Protein AF-A0A949AJS8-F1 (afdb_monomer)

Solvent-accessible surface area (backbone atoms only — not comparable to full-atom values): 7041 Å² total; per-residue (Å²): 139,81,85,88,84,79,81,84,76,86,87,81,85,80,86,74,75,94,64,98,62,95,68,59,67,44,90,44,94,48,43,69,54,39,52,57,56,27,68,73,44,93,43,67,69,58,23,48,53,50,43,53,51,39,24,53,12,21,42,76,66,73,37,32,69,41,16,36,52,3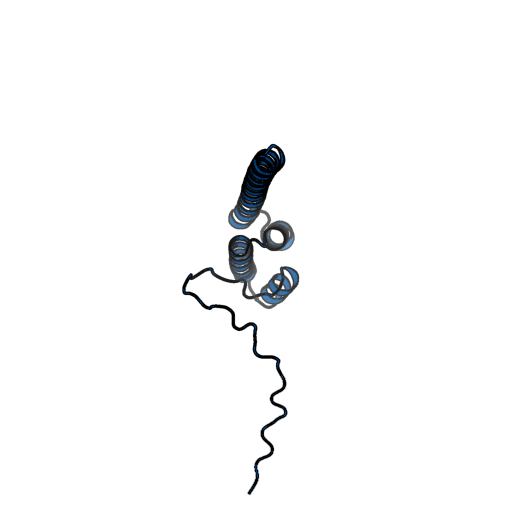6,23,50,45,34,39,72,74,73,37,72,78,44,64,66,37,53,49,46,39,55,49,33,53,50,51,53,50,54,51,51,52,51,50,52,52,52,50,51,53,52,49,52,55,50,51,63,64,69,78,110

pLDDT: mean 85.34, std 19.39, range [40.12, 98.44]

Nearest PDB structures (foldseek):
  8xwx-assembly1_B  TM=7.069E-01  e=2.242E-01  Homo sapiens
  7ya9-assembly1_A-2  TM=7.411E-01  e=4.254E-01  Homo sapiens
  4d0p-assembly1_A  TM=6.695E-01  e=4.695E+00  Homo sapiens

Foldseek 3Di:
DDDPPPPPPDDPPPPPDPDDDPLPAQPDPALVRLQVVLVVDPDLVSSLVSLLSNLSSCVSVLVLVRSLSSLVCCCPPRNVPPPSSVVSNVSSVVVVVVVVVVVVVVVVVVVVVVVVVVVD

Mean predicted aligned error: 10.52 Å

Radius of gyration: 21.75 Å; Cα contacts (8 Å, |Δi|>4): 96; chains: 1; bounding box: 48×52×60 Å

Secondary structure (DSSP, 8-state):
---------S---------S------SSSSHHHHHHHHHTSS-HHHHHHHHHHHHHHHHHTT-HHHHHHHHHHIIIII-TT-HHHHHHHHHHHHHHHHHHHHHHHHHHHHHHHHHHHH--

Structure (mmCIF, N/CA/C/O backbone):
data_AF-A0A949AJS8-F1
#
_entry.id   AF-A0A949AJS8-F1
#
loop_
_atom_site.group_PDB
_atom_site.id
_atom_site.type_symbol
_atom_site.label_atom_id
_atom_site.label_alt_id
_atom_site.label_comp_id
_atom_site.label_asym_id
_atom_site.label_entity_id
_atom_site.label_seq_id
_atom_site.pdbx_PDB_ins_code
_atom_site.Cartn_x
_atom_site.Cartn_y
_atom_site.Cartn_z
_atom_site.occupancy
_atom_site.B_iso_or_equiv
_atom_site.auth_seq_id
_atom_site.auth_comp_id
_atom_site.auth_asym_id
_atom_site.auth_atom_id
_atom_site.pdbx_PDB_model_num
ATOM 1 N N . MET A 1 1 ? 31.095 -39.089 28.446 1.00 40.22 1 MET A N 1
ATOM 2 C CA . MET A 1 1 ? 31.132 -39.475 27.012 1.00 40.22 1 MET A CA 1
ATOM 3 C C . MET A 1 1 ? 29.728 -39.946 26.649 1.00 40.22 1 MET A C 1
ATOM 5 O O . MET A 1 1 ? 29.200 -40.722 27.419 1.00 40.22 1 MET A O 1
ATOM 9 N N . LYS A 1 2 ? 29.026 -39.527 25.599 1.00 44.03 2 LYS A N 1
ATOM 10 C CA . LYS A 1 2 ? 29.341 -38.685 24.444 1.00 44.03 2 LYS A CA 1
ATOM 11 C C . LYS A 1 2 ? 27.995 -38.099 23.983 1.00 44.03 2 LYS A C 1
ATOM 13 O O . LYS A 1 2 ? 27.022 -38.819 23.808 1.00 44.03 2 LYS A O 1
ATOM 18 N N . SER A 1 3 ? 27.949 -36.784 23.873 1.00 45.34 3 SER A N 1
ATOM 19 C CA . SER A 1 3 ? 26.854 -35.987 23.331 1.00 45.34 3 SER A CA 1
ATOM 20 C C . SER A 1 3 ? 26.615 -36.286 21.846 1.00 45.34 3 SER A C 1
ATOM 22 O O . SER A 1 3 ? 27.521 -36.058 21.046 1.00 45.34 3 SER A O 1
ATOM 24 N N . ASN A 1 4 ? 25.396 -36.682 21.467 1.00 40.12 4 ASN A N 1
ATOM 25 C CA . ASN A 1 4 ? 24.952 -36.721 20.068 1.00 40.12 4 ASN A CA 1
ATOM 26 C C . ASN A 1 4 ? 24.310 -35.383 19.679 1.00 40.12 4 ASN A C 1
ATOM 28 O O . ASN A 1 4 ? 23.097 -35.233 19.575 1.00 40.12 4 ASN A O 1
ATOM 32 N N . LYS A 1 5 ? 25.182 -34.392 19.486 1.00 49.16 5 LYS A N 1
ATOM 33 C CA . LYS A 1 5 ? 24.897 -33.106 18.847 1.00 49.16 5 LYS A CA 1
ATOM 34 C C . LYS A 1 5 ? 25.108 -33.246 17.338 1.00 49.16 5 LYS A C 1
ATOM 36 O O . LYS A 1 5 ? 26.178 -32.870 16.904 1.00 49.16 5 LYS A O 1
ATOM 41 N N . PHE A 1 6 ? 24.198 -33.809 16.537 1.00 46.12 6 PHE A N 1
ATOM 42 C CA . PHE A 1 6 ? 24.384 -33.772 15.065 1.00 46.12 6 PHE A CA 1
ATOM 43 C C . PHE A 1 6 ? 23.115 -33.989 14.226 1.00 46.12 6 PHE A C 1
ATOM 45 O O . PHE A 1 6 ? 23.178 -34.488 13.110 1.00 46.12 6 PHE A O 1
ATOM 52 N N . VAL A 1 7 ? 21.957 -33.546 14.719 1.00 44.09 7 VAL A N 1
ATOM 53 C CA . VAL A 1 7 ? 20.790 -33.289 13.850 1.00 44.09 7 VAL A CA 1
ATOM 54 C C . VAL A 1 7 ? 20.312 -31.851 14.073 1.00 44.09 7 VAL A C 1
ATOM 56 O O . VAL A 1 7 ? 19.138 -31.554 14.238 1.00 44.09 7 VAL A O 1
ATOM 59 N N . ALA A 1 8 ? 21.282 -30.933 14.103 1.00 46.41 8 ALA A N 1
ATOM 60 C CA . ALA A 1 8 ? 21.078 -29.524 13.791 1.00 46.41 8 ALA A CA 1
ATOM 61 C C . ALA A 1 8 ? 21.081 -29.406 12.258 1.00 46.41 8 ALA A C 1
ATOM 63 O O . ALA A 1 8 ? 22.040 -28.942 11.645 1.00 46.41 8 ALA A O 1
ATOM 64 N N . LEU A 1 9 ? 20.046 -29.964 11.631 1.00 43.47 9 LEU A N 1
ATOM 65 C CA . LEU A 1 9 ? 19.902 -30.009 10.183 1.00 43.47 9 LEU A CA 1
ATOM 66 C C . LEU A 1 9 ? 19.167 -28.736 9.721 1.00 43.47 9 LEU A C 1
ATOM 68 O O . LEU A 1 9 ? 17.947 -28.688 9.651 1.00 43.47 9 LEU A O 1
ATOM 72 N N . PHE A 1 10 ? 19.951 -27.694 9.438 1.00 46.88 10 PHE A N 1
ATOM 73 C CA . PHE A 1 10 ? 19.788 -26.877 8.227 1.00 46.88 10 PHE A CA 1
ATOM 74 C C . PHE A 1 10 ? 18.440 -26.156 7.959 1.00 46.88 10 PHE A C 1
ATOM 76 O O . PHE A 1 10 ? 17.949 -26.172 6.837 1.00 46.88 10 PHE A O 1
ATOM 83 N N . ILE A 1 11 ? 17.880 -25.412 8.924 1.00 48.19 11 ILE A N 1
ATOM 84 C CA . ILE A 1 11 ? 16.854 -24.367 8.650 1.00 48.19 11 ILE A CA 1
ATOM 85 C C . ILE A 1 11 ? 17.228 -23.059 9.369 1.00 48.19 11 ILE A C 1
ATOM 87 O O . ILE A 1 11 ? 16.480 -22.514 10.169 1.00 48.19 11 ILE A O 1
ATOM 91 N N . CYS A 1 12 ? 18.448 -22.562 9.144 1.00 40.78 12 CYS A N 1
ATOM 92 C CA . CYS A 1 12 ? 18.900 -21.295 9.740 1.00 40.78 12 CYS A CA 1
ATOM 93 C C . CYS A 1 12 ? 19.815 -20.485 8.804 1.00 40.78 12 CYS A C 1
ATOM 95 O O . CYS A 1 12 ? 20.792 -19.885 9.238 1.00 40.78 12 CYS A O 1
ATOM 97 N N . LEU A 1 13 ? 19.521 -20.484 7.499 1.00 44.34 13 LEU A N 1
ATOM 98 C CA . LEU A 1 13 ? 20.278 -19.721 6.498 1.00 44.34 13 LEU A CA 1
ATOM 99 C C . LEU A 1 13 ? 19.369 -18.924 5.554 1.00 44.34 13 LEU A C 1
ATOM 101 O O . LEU A 1 13 ? 19.479 -19.027 4.341 1.00 44.34 13 LEU A O 1
ATOM 105 N N . VAL A 1 14 ? 18.499 -18.084 6.123 1.00 52.47 14 VAL A N 1
ATOM 106 C CA . VAL A 1 14 ? 18.107 -16.810 5.487 1.00 52.47 14 VAL A CA 1
ATOM 107 C C . VAL A 1 14 ? 17.909 -15.734 6.565 1.00 52.47 14 VAL A C 1
ATOM 109 O O . VAL A 1 14 ? 16.914 -15.022 6.600 1.00 52.47 14 VAL A O 1
ATOM 112 N N . PHE A 1 15 ? 18.867 -15.610 7.487 1.00 45.06 15 PHE A N 1
ATOM 113 C CA . PHE A 1 15 ? 19.008 -14.405 8.311 1.00 45.06 15 PHE A CA 1
ATOM 114 C C . PHE A 1 15 ? 19.802 -13.381 7.486 1.00 45.06 15 PHE A C 1
ATOM 116 O O . PHE A 1 15 ? 20.970 -13.10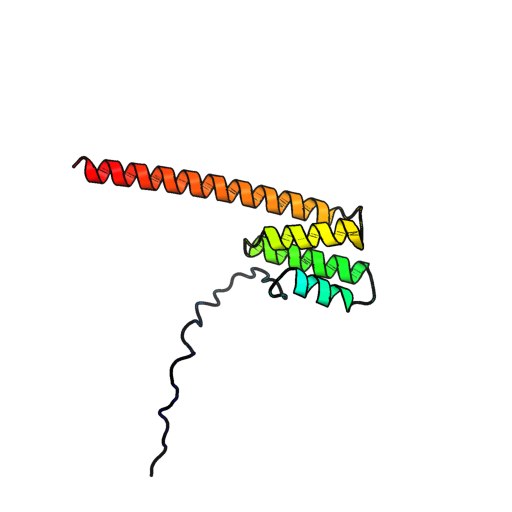2 7.744 1.00 45.06 15 PHE A O 1
ATOM 123 N N . VAL A 1 16 ? 19.204 -12.908 6.388 1.00 54.16 16 VAL A N 1
ATOM 124 C CA . VAL A 1 16 ? 19.816 -11.882 5.541 1.00 54.16 16 VAL A CA 1
ATOM 125 C C . VAL A 1 16 ? 19.469 -10.520 6.130 1.00 54.16 16 VAL A C 1
ATOM 127 O O . VAL A 1 16 ? 18.346 -10.047 6.022 1.00 54.16 16 VAL A O 1
ATOM 130 N N . ALA A 1 17 ? 20.483 -9.926 6.757 1.00 50.34 17 ALA A N 1
ATOM 131 C CA . ALA A 1 17 ? 20.720 -8.490 6.830 1.00 50.34 17 ALA A CA 1
ATOM 132 C C . ALA A 1 17 ? 19.567 -7.614 7.357 1.00 50.34 17 ALA A C 1
ATOM 134 O O . ALA A 1 17 ? 18.936 -6.861 6.620 1.00 50.34 17 ALA A O 1
ATOM 135 N N . GLY A 1 18 ? 19.414 -7.593 8.683 1.00 45.12 18 GLY A N 1
ATOM 136 C CA . GLY A 1 18 ? 18.951 -6.395 9.382 1.00 45.12 18 GLY A CA 1
ATOM 137 C C . GLY A 1 18 ? 20.029 -5.312 9.298 1.00 45.12 18 GLY A C 1
ATOM 138 O O . GLY A 1 18 ? 20.864 -5.193 10.191 1.00 45.12 18 GLY A O 1
ATOM 139 N N . TRP A 1 19 ? 20.053 -4.561 8.198 1.00 55.34 19 TRP A N 1
ATOM 140 C CA . TRP A 1 19 ? 20.734 -3.271 8.136 1.00 55.34 19 TRP A CA 1
ATOM 141 C C . TRP A 1 19 ? 19.727 -2.174 8.454 1.00 55.34 19 TRP A C 1
ATOM 143 O O . TRP A 1 19 ? 18.609 -2.167 7.945 1.00 55.34 19 TRP A O 1
ATOM 153 N N . ALA A 1 20 ? 20.142 -1.285 9.350 1.00 53.94 20 ALA A N 1
ATOM 154 C CA . ALA A 1 20 ? 19.388 -0.165 9.875 1.00 53.94 20 ALA A CA 1
ATOM 155 C C . ALA A 1 20 ? 18.919 0.784 8.759 1.00 53.94 20 ALA A C 1
ATOM 157 O O . ALA A 1 20 ? 19.567 1.772 8.432 1.00 53.94 20 ALA A O 1
ATOM 158 N N . GLY A 1 21 ? 17.754 0.491 8.202 1.00 44.72 21 GLY A N 1
ATOM 159 C CA . GLY A 1 21 ? 16.835 1.483 7.681 1.00 44.72 21 GLY A CA 1
ATOM 160 C C . GLY A 1 21 ? 15.538 1.281 8.440 1.00 44.72 21 GLY A C 1
ATOM 161 O O . GLY A 1 21 ? 14.981 0.185 8.394 1.00 44.72 21 GLY A O 1
ATOM 162 N N . CYS A 1 22 ? 15.052 2.302 9.146 1.00 52.03 22 CYS A N 1
ATOM 163 C CA . CYS A 1 22 ? 13.680 2.334 9.653 1.00 52.03 22 CYS A CA 1
ATOM 164 C C . CYS A 1 22 ? 12.698 2.394 8.467 1.00 52.03 22 CYS A C 1
ATOM 166 O O . CYS A 1 22 ? 11.987 3.374 8.278 1.00 52.03 22 CYS A O 1
ATOM 168 N N . SER A 1 23 ? 12.692 1.360 7.629 1.00 54.91 23 SER A N 1
ATOM 169 C CA . SER A 1 23 ? 11.583 1.056 6.744 1.00 5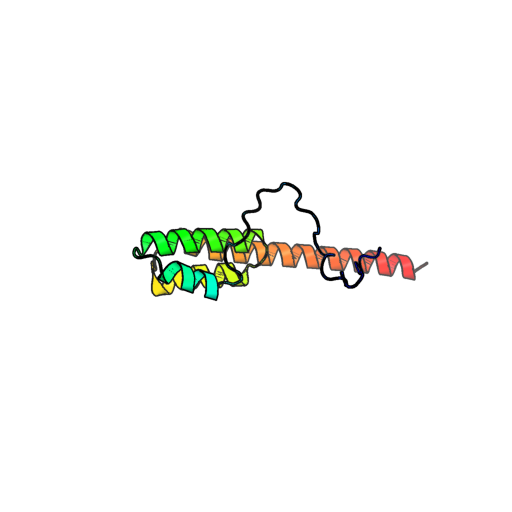4.91 23 SER A CA 1
ATOM 170 C C . SER A 1 23 ? 10.547 0.396 7.639 1.00 54.91 23 SER A C 1
ATOM 172 O O . SER A 1 23 ? 10.773 -0.670 8.211 1.00 54.91 23 SER A O 1
ATOM 174 N N . GLN A 1 24 ? 9.456 1.110 7.893 1.00 69.00 24 GLN A N 1
ATOM 175 C CA . GLN A 1 24 ? 8.373 0.587 8.707 1.00 69.00 24 GLN A CA 1
ATOM 176 C C . GLN A 1 24 ? 7.766 -0.587 7.937 1.00 69.00 24 GLN A C 1
ATOM 178 O O . GLN A 1 24 ? 7.040 -0.383 6.969 1.00 69.00 24 GLN A O 1
ATOM 183 N N . GLN A 1 25 ? 8.146 -1.810 8.306 1.00 79.88 25 GLN A N 1
ATOM 184 C CA . GLN A 1 25 ? 7.596 -3.021 7.710 1.00 79.88 25 GLN A CA 1
ATOM 185 C C . GLN A 1 25 ? 6.134 -3.187 8.144 1.00 79.88 25 GLN A C 1
ATOM 187 O O . GLN A 1 25 ? 5.786 -2.806 9.269 1.00 79.88 25 GLN A O 1
ATOM 192 N N . PRO A 1 26 ? 5.270 -3.739 7.273 1.00 83.62 26 PRO A N 1
ATOM 193 C CA . PRO A 1 26 ? 3.886 -4.001 7.635 1.00 83.62 26 PRO A CA 1
ATOM 194 C C . PRO A 1 26 ? 3.859 -4.993 8.796 1.00 83.62 26 PRO A C 1
ATOM 196 O O . PRO A 1 26 ? 4.591 -5.985 8.798 1.00 83.62 26 PRO A O 1
ATOM 199 N N . LYS A 1 27 ? 3.034 -4.706 9.806 1.00 87.38 27 LYS A N 1
ATOM 200 C CA . LYS A 1 27 ? 2.852 -5.580 10.971 1.00 87.38 27 LYS A CA 1
ATOM 201 C C . LYS A 1 27 ? 2.059 -6.835 10.610 1.00 87.38 27 LYS A C 1
ATOM 203 O O . LYS A 1 27 ? 2.132 -7.830 11.326 1.00 87.38 27 LYS A O 1
ATOM 208 N N . SER A 1 28 ? 1.310 -6.795 9.513 1.00 89.19 28 SER A N 1
ATOM 209 C CA . SER A 1 28 ? 0.522 -7.904 8.982 1.00 89.19 28 SER A CA 1
ATOM 210 C C . SER A 1 28 ? 1.203 -8.545 7.775 1.00 89.19 28 SER A C 1
ATOM 212 O O . SER A 1 28 ? 1.990 -7.913 7.070 1.00 89.19 28 SER A O 1
ATOM 214 N N . ALA A 1 29 ? 0.890 -9.815 7.507 1.00 90.31 29 ALA A N 1
ATOM 215 C CA . ALA A 1 29 ? 1.450 -10.520 6.355 1.00 90.31 29 ALA A CA 1
ATOM 216 C C . ALA A 1 29 ? 0.824 -10.056 5.025 1.00 90.31 29 ALA A C 1
ATOM 218 O O . ALA A 1 29 ? 1.522 -9.951 4.010 1.00 90.31 29 ALA A O 1
ATOM 219 N N . ASN A 1 30 ? -0.483 -9.781 5.045 1.00 95.19 30 ASN A N 1
ATOM 220 C CA . ASN A 1 30 ? -1.272 -9.259 3.931 1.00 95.19 30 ASN A CA 1
ATOM 221 C C . ASN A 1 30 ? -2.384 -8.308 4.429 1.00 95.19 30 ASN A C 1
ATOM 223 O O . ASN A 1 30 ? -2.619 -8.135 5.629 1.00 95.19 30 ASN A O 1
ATOM 227 N N . SER A 1 31 ? -3.066 -7.670 3.485 1.00 93.75 31 SER A N 1
ATOM 228 C CA . SER A 1 31 ? -4.180 -6.746 3.702 1.00 93.75 31 SER A CA 1
ATOM 229 C C . SER A 1 31 ? -5.370 -7.393 4.407 1.00 93.75 31 SER A C 1
ATOM 231 O O . SER A 1 31 ? -6.008 -6.733 5.222 1.00 93.75 31 SER A O 1
ATOM 233 N N . GLY A 1 32 ? -5.647 -8.676 4.161 1.00 96.12 32 GLY A N 1
ATOM 234 C CA . GLY A 1 32 ? -6.693 -9.421 4.861 1.00 96.12 32 GLY A CA 1
ATOM 235 C C . GLY A 1 32 ? -6.410 -9.537 6.359 1.00 96.12 32 GLY A C 1
ATOM 236 O O . GLY A 1 32 ? -7.270 -9.199 7.171 1.00 96.12 32 GLY A O 1
ATOM 237 N N . ASP A 1 33 ? -5.184 -9.918 6.724 1.00 96.31 33 ASP A N 1
ATOM 238 C CA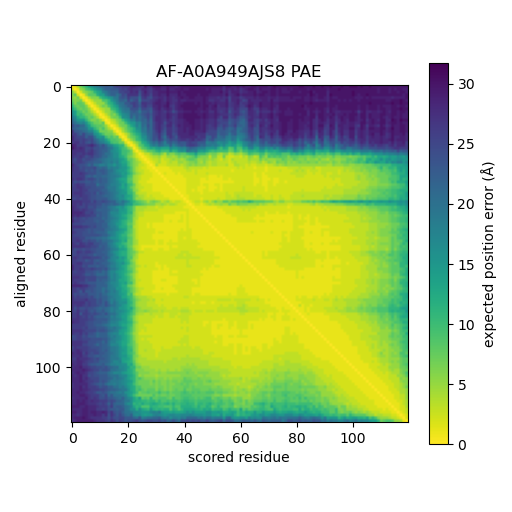 . ASP A 1 33 ? -4.743 -9.996 8.122 1.00 96.31 33 ASP A CA 1
ATOM 239 C C . ASP A 1 33 ? -4.768 -8.622 8.805 1.00 96.31 33 ASP A C 1
ATOM 241 O O . ASP A 1 33 ? -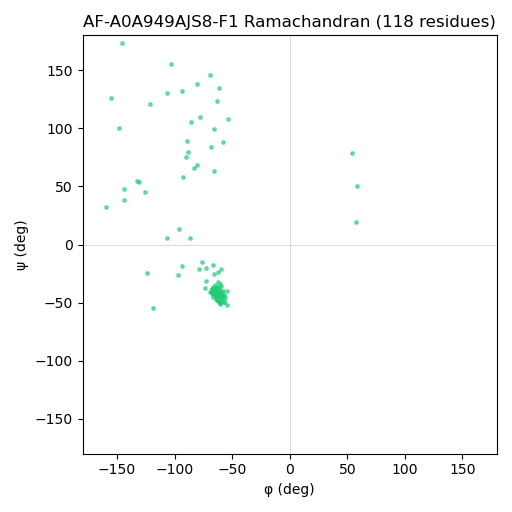5.187 -8.511 9.959 1.00 96.31 33 ASP A O 1
ATOM 245 N N . ALA A 1 34 ? -4.365 -7.564 8.093 1.00 95.69 34 ALA A N 1
ATOM 246 C CA . ALA A 1 34 ? -4.431 -6.193 8.601 1.00 95.69 34 ALA A CA 1
ATOM 247 C C . ALA A 1 34 ? -5.880 -5.770 8.880 1.00 95.69 34 ALA A C 1
ATOM 249 O O . ALA A 1 34 ? -6.184 -5.235 9.945 1.00 95.69 34 ALA A O 1
ATOM 250 N N . ILE A 1 35 ? -6.799 -6.057 7.956 1.00 96.56 35 ILE A N 1
ATOM 251 C CA . ILE A 1 35 ? -8.227 -5.760 8.118 1.00 96.56 35 ILE A CA 1
ATOM 252 C C . ILE A 1 35 ? -8.816 -6.544 9.292 1.00 96.56 35 ILE A C 1
ATOM 254 O O . ILE A 1 35 ? -9.514 -5.967 10.124 1.00 96.56 35 ILE A O 1
ATOM 258 N N . GLN A 1 36 ? -8.491 -7.830 9.428 1.00 96.88 36 GLN A N 1
ATOM 259 C CA . GLN A 1 36 ? -8.943 -8.629 10.567 1.00 96.88 36 GLN A CA 1
ATOM 260 C C . GLN A 1 36 ? -8.401 -8.116 11.904 1.00 96.88 36 GLN A C 1
ATOM 262 O O . GLN A 1 36 ? -9.109 -8.153 12.909 1.00 96.88 36 GLN A O 1
ATOM 267 N N . GLN A 1 37 ? -7.154 -7.646 11.949 1.00 95.25 37 GLN A N 1
ATOM 268 C CA . GLN A 1 37 ? -6.598 -7.028 13.151 1.00 95.25 37 GLN A CA 1
ATOM 269 C C . GLN A 1 37 ? -7.277 -5.697 13.470 1.00 95.25 37 GLN A C 1
ATOM 271 O O . GLN A 1 37 ? -7.622 -5.464 14.627 1.00 95.25 37 GLN A O 1
ATOM 276 N N . ALA A 1 38 ? -7.534 -4.868 12.458 1.00 95.69 38 ALA A N 1
ATOM 277 C CA . ALA A 1 38 ? -8.255 -3.615 12.626 1.00 95.69 38 ALA A CA 1
ATOM 278 C C . ALA A 1 38 ? -9.655 -3.855 13.202 1.00 95.69 38 ALA A C 1
ATOM 280 O O . ALA A 1 38 ? -10.021 -3.215 14.176 1.00 95.69 38 ALA A O 1
ATOM 281 N N . GLN A 1 39 ? -10.395 -4.848 12.707 1.00 94.19 39 GLN A N 1
ATOM 282 C CA . GLN A 1 39 ? -11.736 -5.182 13.209 1.00 94.19 39 GLN A CA 1
ATOM 283 C C . GLN A 1 39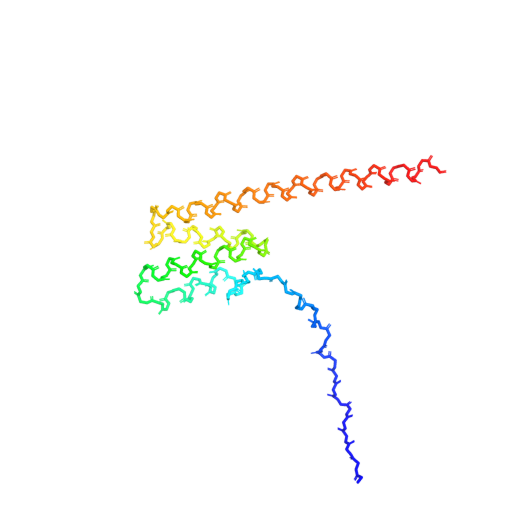 ? -11.777 -5.575 14.695 1.00 94.19 39 GLN A C 1
ATOM 285 O O . GLN A 1 39 ? -12.828 -5.486 15.325 1.00 94.19 39 GLN A O 1
ATOM 290 N N . LYS A 1 40 ? -10.650 -6.005 15.279 1.00 95.69 40 LYS A N 1
ATOM 291 C CA . LYS A 1 40 ? -10.552 -6.290 16.722 1.00 95.69 40 LYS A CA 1
ATOM 292 C C . LYS A 1 40 ? -10.460 -5.015 17.564 1.00 95.69 40 LYS A C 1
ATOM 294 O O . LYS A 1 40 ? -10.625 -5.078 18.782 1.00 95.69 40 LYS A O 1
ATOM 299 N N . LEU A 1 41 ? -10.178 -3.871 16.942 1.00 94.50 41 LEU A N 1
ATOM 300 C CA . LEU A 1 41 ? -10.173 -2.567 17.592 1.00 94.50 41 LEU A CA 1
ATOM 301 C C . LEU A 1 41 ? -11.609 -2.047 17.694 1.00 94.50 41 LEU A C 1
ATOM 303 O O . LEU A 1 41 ? -12.397 -2.155 16.755 1.00 94.50 41 LEU A O 1
ATOM 307 N N . LYS A 1 42 ? -11.945 -1.465 18.845 1.00 89.50 42 LYS A N 1
ATOM 308 C CA . LYS A 1 42 ? -13.317 -1.039 19.156 1.00 89.50 42 LYS A CA 1
ATOM 309 C C . LYS A 1 42 ? -13.760 0.203 18.384 1.00 89.50 42 LYS A C 1
ATOM 311 O O . LYS A 1 42 ? -14.936 0.317 18.058 1.00 89.50 42 LYS A O 1
ATOM 316 N N . ASP A 1 43 ? -12.826 1.099 18.081 1.00 94.88 43 ASP A N 1
ATOM 317 C CA . ASP A 1 43 ? -13.129 2.418 17.530 1.00 94.88 43 ASP A CA 1
ATOM 318 C C . ASP A 1 43 ? -12.760 2.502 16.055 1.00 94.88 43 ASP A C 1
ATOM 320 O O . ASP A 1 43 ? -11.623 2.206 15.687 1.00 94.88 43 ASP A O 1
ATOM 324 N N . VAL A 1 44 ? -13.686 2.985 15.223 1.00 94.75 44 VAL A N 1
ATOM 325 C CA . VAL A 1 44 ? -13.467 3.174 13.777 1.00 94.75 44 VAL A CA 1
ATOM 326 C C . VAL A 1 44 ? -12.227 4.028 13.514 1.00 94.75 44 VAL A C 1
ATOM 328 O O . VAL A 1 44 ? -11.425 3.692 12.651 1.00 94.75 44 VAL A O 1
ATOM 331 N N . GLU A 1 45 ? -12.000 5.075 14.307 1.00 94.94 45 GLU A N 1
ATOM 332 C CA . GLU A 1 45 ? -10.805 5.914 14.185 1.00 94.94 45 GLU A CA 1
ATOM 333 C C . GLU A 1 45 ? -9.508 5.119 14.420 1.00 94.94 45 GLU A C 1
ATOM 335 O O . GLU A 1 45 ? -8.533 5.279 13.683 1.00 94.94 45 GLU A O 1
ATOM 340 N N . ALA A 1 46 ? -9.496 4.214 15.405 1.00 96.25 46 ALA A N 1
ATOM 341 C CA . ALA A 1 46 ? -8.356 3.337 15.661 1.00 96.25 46 ALA A CA 1
ATOM 342 C C . ALA A 1 46 ? -8.160 2.324 14.523 1.00 96.25 46 ALA A C 1
ATOM 344 O O . ALA A 1 46 ? -7.020 2.067 14.131 1.00 96.25 46 ALA A O 1
ATOM 345 N N . GLN A 1 47 ? -9.253 1.800 13.952 1.00 96.88 47 GLN A N 1
ATOM 346 C CA . GLN A 1 47 ? -9.205 0.934 12.769 1.00 96.88 47 GLN A CA 1
ATOM 347 C C . GLN A 1 47 ? -8.581 1.660 11.580 1.00 96.88 47 GLN A C 1
ATOM 349 O O . GLN A 1 47 ? -7.628 1.158 10.988 1.00 96.88 47 GLN A O 1
ATOM 354 N N . VAL A 1 48 ? -9.071 2.863 11.265 1.00 97.06 48 VAL A N 1
ATOM 355 C CA . VAL A 1 48 ? -8.570 3.677 10.152 1.00 97.06 48 VAL A CA 1
ATOM 356 C C . VAL A 1 48 ? -7.096 4.011 10.356 1.00 97.06 48 VAL A C 1
ATOM 358 O O . VAL A 1 48 ? -6.300 3.751 9.460 1.00 97.06 48 VAL A O 1
ATOM 361 N N . LYS A 1 49 ? -6.695 4.492 11.539 1.00 96.56 49 LYS A N 1
ATOM 362 C CA . LYS A 1 49 ? -5.287 4.806 11.844 1.00 96.56 49 LYS A CA 1
ATOM 363 C C . LYS A 1 49 ? -4.371 3.593 11.698 1.00 96.56 49 LYS A C 1
ATOM 365 O O . LYS A 1 49 ? -3.297 3.699 11.103 1.00 96.56 49 LYS A O 1
ATOM 370 N N . TYR A 1 50 ? -4.787 2.440 12.220 1.00 96.62 50 TYR A N 1
ATOM 371 C CA . TYR A 1 50 ? -4.032 1.196 12.080 1.00 96.62 50 TYR A CA 1
ATOM 372 C C . TYR A 1 50 ? -3.874 0.808 10.604 1.00 96.62 50 TYR A C 1
ATOM 374 O O . TYR A 1 50 ? -2.761 0.568 10.141 1.00 96.62 50 TYR A O 1
ATOM 382 N N . LEU A 1 51 ? -4.972 0.817 9.848 1.00 97.75 51 LEU A N 1
ATOM 383 C CA . LEU A 1 51 ? -4.987 0.450 8.435 1.00 97.75 51 LEU A CA 1
ATOM 384 C C . LEU A 1 51 ? -4.184 1.419 7.563 1.00 97.75 51 LEU A C 1
ATOM 386 O O . LEU A 1 51 ? -3.425 0.982 6.703 1.00 97.75 51 LEU A O 1
ATOM 390 N N . VAL A 1 52 ? -4.278 2.725 7.809 1.00 97.31 52 VAL A N 1
ATOM 391 C CA . VAL A 1 52 ? -3.458 3.742 7.136 1.00 97.31 52 VAL A CA 1
ATOM 392 C C . VAL A 1 52 ? -1.973 3.500 7.415 1.00 97.31 52 VAL A C 1
ATOM 394 O O . VAL A 1 52 ? -1.153 3.568 6.498 1.00 97.31 52 VAL A O 1
ATOM 397 N N . SER A 1 53 ? -1.606 3.168 8.657 1.00 96.94 53 SER A N 1
ATOM 398 C CA . SER A 1 53 ? -0.222 2.831 9.010 1.00 96.94 53 SER A CA 1
ATOM 399 C C . SER A 1 53 ? 0.276 1.594 8.253 1.00 96.94 53 SER A C 1
ATOM 401 O O . SER A 1 53 ? 1.343 1.646 7.639 1.00 96.94 53 SER A O 1
ATOM 403 N N . GLU A 1 54 ? -0.520 0.521 8.225 1.00 97.00 54 GLU A N 1
ATOM 404 C CA . GLU A 1 54 ? -0.204 -0.708 7.488 1.00 97.00 54 GLU A CA 1
ATOM 405 C C . GLU A 1 54 ? -0.084 -0.460 5.982 1.00 97.00 54 GLU A C 1
ATOM 407 O O . GLU A 1 54 ? 0.863 -0.920 5.350 1.00 97.00 54 GLU A O 1
ATOM 412 N N . ALA A 1 55 ? -0.993 0.313 5.390 1.00 97.38 55 ALA A N 1
ATOM 413 C CA . ALA A 1 55 ? -0.952 0.626 3.967 1.00 97.38 55 ALA A CA 1
ATOM 414 C C . ALA A 1 55 ? 0.321 1.397 3.572 1.00 97.38 55 ALA A C 1
ATOM 416 O O . ALA A 1 55 ? 0.948 1.073 2.565 1.00 97.38 55 ALA A O 1
ATOM 417 N N . ASN A 1 56 ? 0.758 2.364 4.385 1.00 96.50 56 ASN A N 1
ATOM 418 C CA . ASN A 1 56 ? 2.026 3.068 4.158 1.00 96.50 56 ASN A CA 1
ATOM 419 C C . ASN A 1 56 ? 3.246 2.139 4.298 1.00 96.50 56 ASN A C 1
ATOM 421 O O . ASN A 1 56 ? 4.226 2.273 3.560 1.00 96.50 56 ASN A O 1
ATOM 425 N N . ALA A 1 57 ? 3.179 1.170 5.210 1.00 95.62 57 ALA A N 1
ATOM 426 C CA . ALA A 1 57 ? 4.208 0.150 5.359 1.00 95.62 57 ALA A CA 1
ATOM 427 C C . ALA A 1 57 ? 4.267 -0.794 4.140 1.00 95.62 57 ALA A C 1
ATOM 429 O O . ALA A 1 57 ? 5.351 -1.142 3.665 1.00 95.62 57 ALA A O 1
ATOM 430 N N . TYR A 1 58 ? 3.109 -1.145 3.569 1.00 96.56 58 TYR A N 1
ATOM 431 C CA . TYR A 1 58 ? 3.027 -1.894 2.314 1.00 96.56 58 TYR A CA 1
ATOM 432 C C . TYR A 1 58 ? 3.595 -1.113 1.126 1.00 96.56 58 TYR A C 1
ATOM 434 O O . TYR A 1 58 ? 4.352 -1.701 0.358 1.00 96.56 58 TYR A O 1
ATOM 442 N N . ILE A 1 59 ? 3.321 0.194 1.005 1.00 95.81 59 ILE A N 1
ATOM 443 C CA . ILE A 1 59 ? 3.967 1.057 -0.006 1.00 95.81 59 ILE A CA 1
ATOM 444 C C . ILE A 1 59 ? 5.490 1.016 0.154 1.00 95.81 59 ILE A C 1
ATOM 446 O O . ILE A 1 59 ? 6.199 0.757 -0.811 1.00 95.81 59 ILE A O 1
ATOM 450 N N . SER A 1 60 ? 5.989 1.203 1.380 1.00 93.81 60 SER A N 1
ATOM 451 C CA . SER A 1 60 ? 7.432 1.182 1.673 1.00 93.81 60 SER A CA 1
ATOM 452 C C . SER A 1 60 ? 8.092 -0.168 1.370 1.00 93.81 60 SER A C 1
ATOM 454 O O . SER A 1 60 ? 9.297 -0.231 1.156 1.00 93.81 60 SER A O 1
ATOM 456 N N . SER A 1 61 ? 7.306 -1.246 1.358 1.00 93.44 61 SER A N 1
ATOM 457 C CA . SER A 1 61 ? 7.752 -2.601 1.020 1.00 93.44 61 SER A CA 1
ATOM 458 C C . SER A 1 61 ? 7.478 -2.971 -0.443 1.00 93.44 61 SER A C 1
ATOM 460 O O . SER A 1 61 ? 7.490 -4.155 -0.774 1.00 93.44 61 SER A O 1
ATOM 462 N N . GLU A 1 62 ? 7.143 -1.991 -1.289 1.00 94.94 62 GLU A N 1
ATOM 463 C CA . GLU A 1 62 ? 6.781 -2.157 -2.706 1.00 94.94 62 GLU A CA 1
ATOM 464 C C . GLU A 1 62 ? 5.585 -3.108 -2.949 1.00 94.94 62 GLU A C 1
ATOM 466 O O . GLU A 1 62 ? 5.350 -3.599 -4.053 1.00 94.94 62 GLU A O 1
ATOM 471 N N . LYS A 1 63 ? 4.770 -3.355 -1.916 1.00 96.06 63 LYS A N 1
ATOM 472 C CA . LYS A 1 63 ? 3.552 -4.180 -1.953 1.00 96.06 63 LYS A CA 1
ATOM 473 C C . LYS A 1 63 ? 2.323 -3.308 -2.232 1.00 96.06 63 LYS A C 1
ATOM 475 O O . LYS A 1 63 ? 1.382 -3.250 -1.438 1.00 96.06 63 LYS A O 1
ATOM 480 N N . PHE A 1 64 ? 2.330 -2.602 -3.358 1.00 96.75 64 PHE A N 1
ATOM 481 C CA . PHE A 1 64 ? 1.330 -1.571 -3.675 1.00 96.75 64 PHE A CA 1
ATOM 482 C C . PHE A 1 64 ? -0.112 -2.093 -3.727 1.00 96.75 64 PHE A C 1
ATOM 484 O O . PHE A 1 64 ? -1.027 -1.403 -3.275 1.00 96.75 64 PHE A O 1
ATOM 491 N N . ASP A 1 65 ? -0.325 -3.321 -4.206 1.00 97.12 65 ASP A N 1
ATOM 492 C CA . ASP A 1 65 ? -1.660 -3.929 -4.265 1.00 97.12 65 ASP A CA 1
ATOM 493 C C . ASP A 1 65 ? -2.296 -4.070 -2.877 1.00 97.12 65 ASP A C 1
ATOM 495 O O . ASP A 1 65 ? -3.488 -3.812 -2.702 1.00 97.12 65 ASP A O 1
ATOM 499 N N . GLU A 1 66 ? -1.499 -4.431 -1.869 1.00 98.00 66 GLU A N 1
ATOM 500 C CA . GLU A 1 66 ? -1.969 -4.576 -0.491 1.00 98.00 66 GLU A CA 1
ATOM 501 C C . GLU A 1 66 ? -2.330 -3.214 0.113 1.00 98.00 66 GLU A C 1
ATOM 503 O O . GLU A 1 66 ? -3.381 -3.076 0.743 1.00 98.00 66 GLU A O 1
ATOM 508 N N . ALA A 1 67 ? -1.525 -2.182 -0.158 1.00 97.94 67 ALA A N 1
ATOM 509 C CA . ALA A 1 67 ? -1.825 -0.813 0.254 1.00 97.94 67 ALA A CA 1
ATOM 510 C C . ALA A 1 67 ? -3.143 -0.302 -0.355 1.00 97.94 67 ALA A C 1
ATOM 512 O O . ALA A 1 67 ? -3.985 0.257 0.353 1.00 97.94 67 ALA A O 1
ATOM 513 N N . ILE A 1 68 ? -3.360 -0.545 -1.653 1.00 98.25 68 ILE A N 1
ATOM 514 C CA . ILE A 1 68 ? -4.585 -0.142 -2.358 1.00 98.25 68 ILE A CA 1
ATOM 515 C C . ILE A 1 68 ? -5.805 -0.887 -1.808 1.00 98.25 68 ILE A C 1
ATOM 517 O O . ILE A 1 68 ? -6.855 -0.270 -1.619 1.00 98.25 68 ILE A O 1
ATOM 521 N N . LYS A 1 69 ? -5.697 -2.195 -1.535 1.00 98.44 69 LYS A N 1
ATOM 522 C CA . LYS A 1 69 ? -6.793 -2.979 -0.938 1.00 98.44 69 LYS A CA 1
ATOM 523 C C . LYS A 1 69 ? -7.209 -2.411 0.415 1.00 98.44 69 LYS A C 1
ATOM 525 O O . LYS A 1 69 ? -8.402 -2.214 0.642 1.00 98.44 69 LYS A O 1
ATOM 530 N N . ILE A 1 70 ? -6.241 -2.092 1.275 1.00 98.25 70 ILE A N 1
ATOM 531 C CA . ILE A 1 70 ? -6.517 -1.488 2.582 1.00 98.25 70 ILE A CA 1
ATOM 532 C C . ILE A 1 70 ? -7.190 -0.122 2.426 1.00 98.25 70 ILE A C 1
ATOM 534 O O . ILE A 1 70 ? -8.226 0.122 3.043 1.00 98.25 70 ILE A O 1
ATOM 538 N N . ALA A 1 71 ? -6.659 0.754 1.573 1.00 98.38 71 ALA A N 1
ATOM 539 C CA . ALA A 1 71 ? -7.244 2.075 1.360 1.00 98.38 71 ALA A CA 1
ATOM 540 C C . ALA A 1 71 ? -8.679 2.004 0.812 1.00 98.38 71 ALA A C 1
ATOM 542 O O . ALA A 1 71 ? -9.563 2.723 1.276 1.00 98.38 71 ALA A O 1
ATOM 543 N N . LYS A 1 72 ? -8.947 1.089 -0.127 1.00 98.31 72 LYS A N 1
ATOM 544 C CA . LYS A 1 72 ? -10.307 0.832 -0.622 1.00 98.31 72 LYS A CA 1
ATOM 545 C C . LYS A 1 72 ? -11.229 0.306 0.475 1.00 98.31 72 LYS A C 1
ATOM 547 O O . LYS A 1 72 ? -12.398 0.685 0.506 1.00 98.31 72 LYS A O 1
ATOM 552 N N . HIS A 1 73 ? -10.731 -0.543 1.372 1.00 98.00 73 HIS A N 1
ATOM 553 C CA . HIS A 1 73 ? -11.509 -1.007 2.518 1.00 98.00 73 HIS A CA 1
ATOM 554 C C . HIS A 1 73 ? -11.892 0.159 3.436 1.00 98.00 73 HIS A C 1
ATOM 556 O O . HIS A 1 73 ? -13.069 0.314 3.748 1.00 98.00 73 HIS A O 1
ATOM 562 N N . VAL A 1 74 ? -10.938 1.034 3.777 1.00 98.06 74 VAL A N 1
ATOM 563 C CA . VAL A 1 74 ? -11.210 2.245 4.568 1.00 98.06 74 VAL A CA 1
ATOM 564 C C . VAL A 1 74 ? -12.304 3.088 3.908 1.00 98.06 74 VAL A C 1
ATOM 566 O O . VAL A 1 74 ? -13.315 3.363 4.546 1.00 98.06 74 VAL A O 1
ATOM 569 N N . LEU A 1 75 ? -12.164 3.404 2.616 1.00 98.31 75 LEU A N 1
ATOM 570 C CA . LEU A 1 75 ? -13.129 4.233 1.880 1.00 98.31 75 LEU A CA 1
ATOM 571 C C . LEU A 1 75 ? -14.514 3.596 1.715 1.00 98.31 75 LEU A C 1
ATOM 573 O O . LEU A 1 75 ? -15.501 4.299 1.528 1.00 98.31 75 LEU A O 1
ATOM 577 N N . SER A 1 76 ? -14.609 2.270 1.738 1.00 97.62 76 SER A N 1
ATOM 578 C CA . SER A 1 76 ? -15.886 1.583 1.521 1.00 97.62 76 SER A CA 1
ATOM 579 C C . SER A 1 76 ? -16.599 1.191 2.809 1.00 97.62 76 SER A C 1
ATOM 581 O O . SER A 1 76 ? -17.817 1.049 2.777 1.00 97.62 76 SER A O 1
ATOM 583 N N . GLN A 1 77 ? -15.876 0.987 3.914 1.00 97.00 77 GLN A N 1
ATOM 584 C CA . GLN A 1 77 ? -16.431 0.387 5.134 1.00 97.00 77 GLN A CA 1
ATOM 585 C C . GLN A 1 77 ? -16.273 1.247 6.391 1.00 97.00 77 GLN A C 1
ATOM 587 O O . GLN A 1 77 ? -17.045 1.065 7.327 1.00 97.00 77 GLN A O 1
ATOM 592 N N . LEU A 1 78 ? -15.288 2.151 6.445 1.00 96.25 78 LEU A N 1
ATOM 593 C CA . LEU A 1 78 ? -14.933 2.858 7.683 1.00 96.25 78 LEU A CA 1
ATOM 594 C C . LEU A 1 78 ? -15.107 4.372 7.562 1.00 96.25 78 LEU A C 1
ATOM 596 O O . LEU A 1 78 ? -15.815 4.979 8.357 1.00 96.25 78 LEU A O 1
ATOM 600 N N . ASP A 1 79 ? -14.481 4.976 6.555 1.00 96.38 79 ASP A N 1
ATOM 601 C CA . ASP A 1 79 ? -14.539 6.409 6.288 1.00 96.38 79 ASP A CA 1
ATOM 602 C C . ASP A 1 79 ? -14.423 6.672 4.782 1.00 96.38 79 ASP A C 1
ATOM 604 O O . ASP A 1 79 ? -13.333 6.696 4.207 1.00 96.38 79 ASP A O 1
ATOM 608 N N . SER A 1 80 ? -15.571 6.918 4.149 1.00 96.94 80 SER A N 1
ATOM 609 C CA . SER A 1 80 ? -15.681 7.198 2.711 1.00 96.94 80 SER A CA 1
ATOM 610 C C . SER A 1 80 ? -15.053 8.514 2.264 1.00 96.94 80 SER A C 1
ATOM 612 O O . SER A 1 80 ? -14.752 8.691 1.078 1.00 96.94 80 SER A 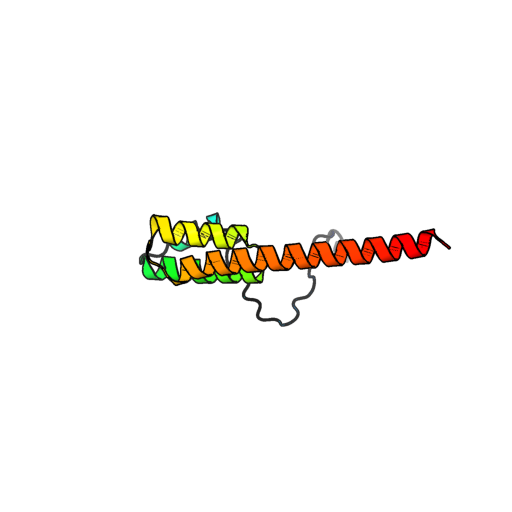O 1
ATOM 614 N N . ASN A 1 81 ? -14.798 9.427 3.200 1.00 96.50 81 ASN A N 1
ATOM 615 C CA . ASN A 1 81 ? -14.189 10.717 2.922 1.00 96.50 81 ASN A CA 1
ATOM 616 C C . ASN A 1 81 ? -12.733 10.805 3.379 1.00 96.50 81 ASN A C 1
ATOM 618 O O . ASN A 1 81 ? -12.131 11.864 3.200 1.00 96.50 81 ASN A O 1
ATOM 622 N N . SER A 1 82 ? -12.146 9.700 3.855 1.00 96.62 82 SER A N 1
ATOM 623 C CA . SER A 1 82 ? -10.761 9.644 4.321 1.00 96.62 82 SER A CA 1
ATOM 624 C C . SER A 1 82 ? -9.789 10.178 3.266 1.00 96.62 82 SER A C 1
ATOM 626 O O . SER A 1 82 ? -9.518 9.543 2.240 1.00 96.62 82 SER A O 1
ATOM 628 N N . ALA A 1 83 ? -9.244 11.369 3.525 1.00 97.62 83 ALA A N 1
ATOM 629 C CA . ALA A 1 83 ? -8.236 11.986 2.671 1.00 97.62 83 ALA A CA 1
ATOM 630 C C . ALA A 1 83 ? -6.947 11.149 2.645 1.00 97.62 83 ALA A C 1
ATOM 632 O O . ALA A 1 83 ? -6.318 10.999 1.598 1.00 97.62 83 ALA A O 1
ATOM 633 N N . GLU A 1 84 ? -6.594 10.542 3.781 1.00 96.19 84 GLU A N 1
ATOM 634 C CA . GLU A 1 84 ? -5.429 9.668 3.915 1.00 96.19 84 GLU A CA 1
ATOM 635 C C . GLU A 1 84 ? -5.553 8.429 3.023 1.00 96.19 84 GLU A C 1
ATOM 637 O O . GLU A 1 84 ? -4.626 8.115 2.276 1.00 96.19 84 GLU A O 1
ATOM 642 N N . ALA A 1 85 ? -6.712 7.760 3.024 1.00 97.44 85 ALA A N 1
ATOM 643 C CA . ALA A 1 85 ? -6.935 6.591 2.177 1.00 97.44 85 ALA A CA 1
ATOM 644 C C . ALA A 1 85 ? -6.919 6.943 0.679 1.00 97.44 85 ALA A C 1
ATOM 646 O O . ALA A 1 85 ? -6.330 6.209 -0.117 1.00 97.44 85 ALA A O 1
ATOM 647 N N . LYS A 1 86 ? -7.492 8.088 0.281 1.00 98.44 86 LYS A N 1
ATOM 648 C CA . LYS A 1 86 ? -7.394 8.581 -1.108 1.00 98.44 86 LYS A CA 1
ATOM 649 C C . LYS A 1 86 ? -5.934 8.815 -1.505 1.00 98.44 86 LYS A C 1
ATOM 651 O O . LYS A 1 86 ? -5.493 8.298 -2.530 1.00 98.44 86 LYS A O 1
ATOM 656 N N . SER A 1 87 ? -5.166 9.488 -0.646 1.00 98.12 87 SER A N 1
ATOM 657 C CA . SER A 1 87 ? -3.744 9.754 -0.883 1.00 98.12 87 SER A CA 1
ATOM 658 C C . SER A 1 87 ? -2.913 8.471 -0.991 1.00 98.12 87 SER A C 1
ATOM 660 O O . SER A 1 87 ? -2.008 8.396 -1.817 1.00 98.12 87 SER A O 1
ATOM 662 N N . ILE A 1 88 ? -3.224 7.433 -0.208 1.00 98.12 88 ILE A N 1
ATOM 663 C CA . ILE A 1 88 ? -2.554 6.126 -0.310 1.00 98.12 88 ILE A CA 1
ATOM 664 C C . ILE A 1 88 ? -2.750 5.508 -1.697 1.00 98.12 88 ILE A C 1
ATOM 666 O O . ILE A 1 88 ? -1.789 4.998 -2.269 1.00 98.12 88 ILE A O 1
ATOM 670 N N . ILE A 1 89 ? -3.966 5.556 -2.253 1.00 98.12 89 ILE A N 1
ATOM 671 C CA . ILE A 1 89 ? -4.240 5.015 -3.594 1.00 98.12 89 ILE A CA 1
ATOM 672 C C . ILE A 1 89 ? -3.425 5.772 -4.643 1.00 98.12 89 ILE A C 1
ATOM 674 O O . ILE A 1 89 ? -2.781 5.143 -5.481 1.00 98.12 89 ILE A O 1
ATOM 678 N N . GLU A 1 90 ? -3.420 7.103 -4.578 1.00 98.00 90 GLU A N 1
ATOM 679 C CA . GLU A 1 90 ? -2.666 7.947 -5.508 1.00 98.00 90 GLU A CA 1
ATOM 680 C C . GLU A 1 90 ? -1.160 7.679 -5.424 1.00 98.00 90 GLU A C 1
ATOM 682 O O . GLU A 1 90 ? -0.518 7.453 -6.450 1.00 98.00 90 GLU A O 1
ATOM 687 N N . LYS A 1 91 ? -0.603 7.625 -4.207 1.00 97.00 91 LYS A N 1
ATOM 688 C CA . LYS A 1 91 ? 0.814 7.314 -3.973 1.00 97.00 91 LYS A CA 1
ATOM 689 C C . LYS A 1 91 ? 1.179 5.934 -4.503 1.00 97.00 91 LYS A C 1
ATOM 691 O O . LYS A 1 91 ? 2.123 5.814 -5.273 1.00 97.00 91 LYS A O 1
ATOM 696 N N . ALA A 1 92 ? 0.413 4.903 -4.150 1.00 97.44 92 ALA A N 1
ATOM 697 C CA . ALA A 1 92 ? 0.669 3.544 -4.616 1.00 97.44 92 ALA A CA 1
ATOM 698 C C . ALA A 1 92 ? 0.630 3.449 -6.152 1.00 97.44 92 ALA A C 1
ATOM 700 O O . ALA A 1 92 ? 1.490 2.814 -6.753 1.00 97.44 92 ALA A O 1
ATOM 701 N N . GLN A 1 93 ? -0.322 4.121 -6.808 1.00 97.31 93 GLN A N 1
ATOM 702 C CA . GLN A 1 93 ? -0.388 4.169 -8.272 1.00 97.31 93 GLN A CA 1
ATOM 703 C C . GLN A 1 93 ? 0.786 4.927 -8.901 1.00 97.31 93 GLN A C 1
ATOM 705 O O . GLN A 1 93 ? 1.271 4.521 -9.958 1.00 97.31 93 GLN A O 1
ATOM 710 N N . ALA A 1 94 ? 1.233 6.022 -8.283 1.00 97.56 9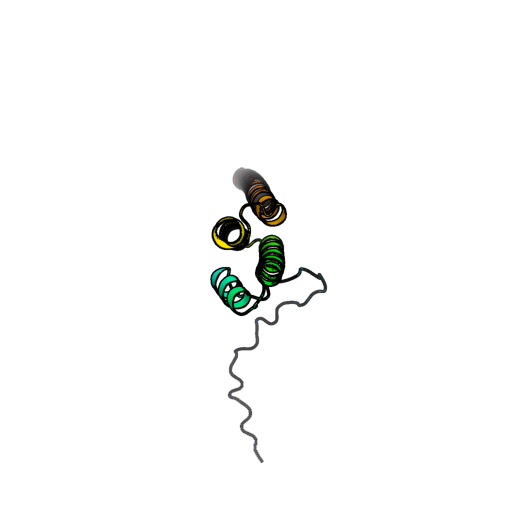4 ALA A N 1
ATOM 711 C CA . ALA A 1 94 ? 2.393 6.774 -8.746 1.00 97.56 94 ALA A CA 1
ATOM 712 C C . ALA A 1 94 ? 3.677 5.932 -8.663 1.00 97.56 94 ALA A C 1
ATOM 714 O O . ALA A 1 94 ? 4.416 5.862 -9.643 1.00 97.56 94 ALA A O 1
ATOM 715 N N . GLU A 1 95 ? 3.891 5.227 -7.552 1.00 95.12 95 GLU A N 1
ATOM 716 C CA . GLU A 1 95 ? 5.043 4.334 -7.365 1.00 95.12 95 GLU A CA 1
ATOM 717 C C . GLU A 1 95 ? 5.034 3.162 -8.358 1.00 95.12 95 GLU A C 1
ATOM 719 O O . GLU A 1 95 ? 6.061 2.852 -8.961 1.00 95.12 95 GLU A O 1
ATOM 724 N N . ILE A 1 96 ? 3.865 2.558 -8.622 1.00 96.25 96 ILE A N 1
ATOM 725 C CA . ILE A 1 96 ? 3.724 1.520 -9.660 1.00 96.25 96 ILE A CA 1
ATOM 726 C C . ILE A 1 96 ? 4.187 2.051 -11.023 1.00 96.25 96 ILE A C 1
ATOM 728 O O . ILE A 1 96 ? 4.931 1.369 -11.731 1.00 96.25 96 ILE A O 1
ATOM 732 N N . LYS A 1 97 ? 3.761 3.263 -11.404 1.00 96.00 97 LYS A N 1
ATOM 733 C CA . LYS A 1 97 ? 4.161 3.877 -12.679 1.00 96.00 97 LYS A CA 1
ATOM 734 C C . LYS A 1 97 ? 5.662 4.152 -12.719 1.00 96.00 97 LYS A C 1
ATOM 736 O O . LYS A 1 97 ? 6.313 3.764 -13.685 1.00 96.00 97 LYS A O 1
ATOM 741 N N . ALA A 1 98 ? 6.210 4.741 -11.659 1.00 95.56 98 ALA A N 1
ATOM 742 C CA . ALA A 1 98 ? 7.635 5.044 -11.564 1.00 95.56 98 ALA A CA 1
ATOM 743 C C . ALA A 1 98 ? 8.500 3.776 -11.670 1.00 95.56 98 ALA A C 1
ATOM 745 O O . ALA A 1 98 ? 9.501 3.752 -12.389 1.00 95.56 98 ALA A O 1
ATOM 746 N N . LEU A 1 99 ? 8.093 2.687 -11.012 1.00 92.75 99 LEU A N 1
ATOM 747 C CA . LEU A 1 99 ? 8.783 1.404 -11.113 1.00 92.75 99 LEU A CA 1
ATOM 748 C C . LEU A 1 99 ? 8.656 0.777 -12.501 1.00 92.75 99 LEU A C 1
ATOM 750 O O . LEU A 1 99 ? 9.640 0.233 -13.002 1.00 92.75 99 LEU A O 1
ATOM 754 N N . ALA A 1 100 ? 7.491 0.872 -13.144 1.00 94.19 100 ALA A N 1
ATOM 755 C CA . ALA A 1 100 ? 7.305 0.378 -14.506 1.00 94.19 100 ALA A CA 1
ATOM 756 C C . ALA A 1 100 ? 8.215 1.112 -15.506 1.00 94.19 100 ALA A C 1
ATOM 758 O O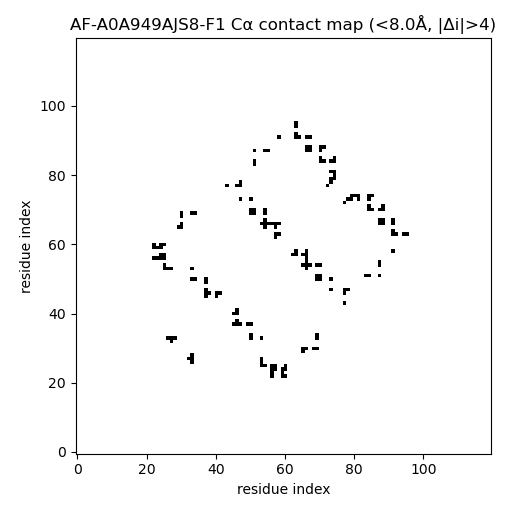 . ALA A 1 100 ? 8.887 0.468 -16.313 1.00 94.19 100 ALA A O 1
ATOM 759 N N . GLU A 1 101 ? 8.295 2.441 -15.415 1.00 95.12 101 GLU A N 1
ATOM 760 C CA . GLU A 1 101 ? 9.182 3.262 -16.245 1.00 95.12 101 GLU A CA 1
ATOM 761 C C . GLU A 1 101 ? 10.652 2.920 -15.997 1.00 95.12 101 GLU A C 1
ATOM 763 O O . GLU A 1 101 ? 11.393 2.632 -16.939 1.00 95.12 101 GLU A O 1
ATOM 768 N N . LYS A 1 102 ? 11.065 2.843 -14.727 1.00 94.44 102 LYS A N 1
ATOM 769 C CA . LYS A 1 102 ? 12.431 2.460 -14.355 1.00 94.44 102 LYS A CA 1
ATOM 770 C C . LYS A 1 102 ? 12.808 1.087 -14.914 1.00 94.44 102 LYS A C 1
ATOM 772 O O . LYS A 1 102 ? 13.887 0.927 -15.478 1.00 94.44 102 LYS A O 1
ATOM 777 N N . LYS A 1 103 ? 11.916 0.098 -14.806 1.00 92.75 103 LYS A N 1
ATOM 778 C CA . LYS A 1 103 ? 12.141 -1.257 -15.333 1.00 92.75 103 LYS A CA 1
ATOM 779 C C . LYS A 1 103 ? 12.196 -1.288 -16.859 1.00 92.75 103 LYS A C 1
ATOM 781 O O . LYS A 1 103 ? 13.000 -2.034 -17.416 1.00 92.75 103 LYS A O 1
ATOM 786 N N . ALA A 1 104 ? 11.388 -0.476 -17.538 1.00 95.12 104 ALA A N 1
ATOM 787 C CA . ALA A 1 104 ? 11.435 -0.349 -18.991 1.00 95.12 104 ALA A CA 1
ATOM 788 C C . ALA A 1 104 ? 12.768 0.251 -19.466 1.00 95.12 104 ALA A C 1
ATOM 790 O O . ALA A 1 104 ? 13.372 -0.264 -20.409 1.00 95.12 104 ALA A O 1
ATOM 791 N N . GLU A 1 105 ? 13.262 1.290 -18.793 1.00 94.69 105 GLU A N 1
ATOM 792 C CA . GLU A 1 105 ? 14.560 1.897 -19.103 1.00 94.69 105 GLU A CA 1
ATOM 793 C C . GLU A 1 105 ? 15.728 0.945 -18.797 1.00 94.69 105 GLU A C 1
ATOM 795 O O . GLU A 1 105 ? 16.619 0.777 -19.633 1.00 94.69 105 GLU A O 1
ATOM 800 N N . GLU A 1 106 ? 15.692 0.230 -17.664 1.00 94.38 106 GLU A N 1
ATOM 801 C CA . GLU A 1 106 ? 16.662 -0.828 -17.336 1.00 94.38 106 GLU A CA 1
ATOM 802 C C . GLU A 1 106 ? 16.693 -1.922 -18.419 1.00 94.38 106 GLU A C 1
ATOM 804 O O . GLU A 1 106 ? 17.770 -2.344 -18.854 1.00 94.38 106 GLU A O 1
ATOM 809 N N . ALA A 1 107 ? 15.526 -2.351 -18.911 1.00 93.88 107 ALA A N 1
ATOM 810 C CA . ALA A 1 107 ? 15.422 -3.355 -19.967 1.00 93.88 107 ALA A CA 1
ATOM 811 C C . ALA A 1 107 ? 15.982 -2.856 -21.310 1.00 93.88 107 ALA A C 1
ATOM 813 O O . ALA A 1 107 ? 16.728 -3.584 -21.973 1.00 93.88 107 ALA A O 1
ATOM 814 N N . LYS A 1 108 ? 15.685 -1.608 -21.701 1.00 93.44 108 LYS A N 1
ATOM 815 C CA . LYS A 1 108 ? 16.248 -0.985 -22.914 1.00 93.44 108 LYS A CA 1
ATOM 816 C C . LYS A 1 108 ? 17.769 -0.877 -22.832 1.00 93.44 108 LYS A C 1
ATOM 818 O O . LYS A 1 108 ? 18.461 -1.234 -23.786 1.00 93.44 108 LYS A O 1
ATOM 823 N N . ALA A 1 109 ? 18.296 -0.429 -21.692 1.00 94.31 109 ALA A N 1
ATOM 824 C CA . ALA A 1 109 ? 19.733 -0.317 -21.467 1.00 94.31 109 ALA A CA 1
ATOM 825 C C . ALA A 1 109 ? 20.427 -1.688 -21.532 1.00 94.31 109 ALA A C 1
ATOM 827 O O . ALA A 1 109 ? 21.458 -1.834 -22.195 1.00 94.31 109 ALA A O 1
ATOM 828 N N . ALA A 1 110 ? 19.838 -2.711 -20.905 1.00 93.50 110 ALA A N 1
ATOM 829 C CA . ALA A 1 110 ? 20.351 -4.078 -20.952 1.00 93.50 110 ALA A CA 1
ATOM 830 C C . ALA A 1 110 ? 20.355 -4.651 -22.380 1.00 93.50 110 ALA A C 1
ATOM 832 O O . ALA A 1 110 ? 21.328 -5.288 -22.790 1.00 93.50 110 ALA A O 1
ATOM 833 N N . LEU A 1 111 ? 19.301 -4.390 -23.158 1.00 94.06 111 LEU A N 1
ATOM 834 C CA . LEU A 1 111 ? 19.191 -4.832 -24.548 1.00 94.06 111 LEU A CA 1
ATOM 835 C C . LEU A 1 111 ? 20.227 -4.151 -25.450 1.00 94.06 111 LEU A C 1
ATOM 837 O O . LEU A 1 111 ? 20.909 -4.840 -26.209 1.00 94.06 111 LEU A O 1
ATOM 841 N N . LYS A 1 112 ? 20.409 -2.830 -25.314 1.00 94.00 112 LYS A N 1
ATOM 842 C CA . LYS A 1 112 ? 21.438 -2.079 -26.049 1.00 94.00 112 LYS A CA 1
ATOM 843 C C . LYS A 1 112 ? 22.833 -2.645 -25.782 1.00 94.00 112 LYS A C 1
ATOM 845 O O . LYS A 1 112 ? 23.540 -2.991 -26.724 1.00 94.00 112 LYS A O 1
ATOM 850 N N . LYS A 1 113 ? 23.180 -2.843 -24.505 1.00 94.25 113 LYS A N 1
ATOM 851 C CA . LYS A 1 113 ? 24.468 -3.426 -24.105 1.00 94.25 113 LYS A CA 1
ATOM 852 C C . LYS A 1 113 ? 24.682 -4.820 -24.705 1.00 94.25 113 LYS A C 1
ATOM 854 O O . LYS A 1 113 ? 25.787 -5.147 -25.132 1.00 94.25 113 LYS A O 1
ATOM 859 N N . LYS A 1 114 ? 23.631 -5.646 -24.758 1.00 93.31 114 LYS A N 1
ATOM 860 C CA . LYS A 1 114 ? 23.703 -6.995 -25.338 1.00 93.31 114 LYS A CA 1
ATOM 861 C C . LYS A 1 114 ? 23.914 -6.957 -26.855 1.00 93.31 114 LYS A C 1
ATOM 863 O O . LYS A 1 114 ? 24.734 -7.720 -27.358 1.00 93.31 114 LYS A O 1
ATOM 868 N N . MET A 1 115 ? 23.245 -6.053 -27.572 1.00 90.25 115 MET A N 1
ATOM 869 C CA . MET A 1 115 ? 23.460 -5.865 -29.014 1.00 90.25 115 MET A CA 1
ATOM 870 C C . MET A 1 115 ? 24.883 -5.387 -29.328 1.00 90.25 115 MET A C 1
ATOM 872 O O . MET A 1 115 ? 25.519 -5.936 -30.222 1.00 90.25 115 MET A O 1
ATOM 876 N N . GLU A 1 116 ? 25.420 -4.441 -28.553 1.00 91.00 116 GLU A N 1
ATOM 877 C CA . GLU A 1 116 ? 26.807 -3.973 -28.709 1.00 91.00 116 GLU A CA 1
ATOM 878 C C . GLU A 1 116 ? 27.836 -5.090 -28.471 1.00 91.00 116 GLU A C 1
ATOM 880 O O . GLU A 1 116 ? 28.889 -5.099 -29.105 1.00 91.00 116 GLU A O 1
ATOM 885 N N . SER A 1 117 ? 27.535 -6.047 -27.584 1.00 89.88 117 SER A N 1
ATOM 886 C CA . SER A 1 117 ? 28.411 -7.197 -27.319 1.00 89.88 117 SER A CA 1
ATOM 887 C C . SER A 1 117 ? 28.335 -8.317 -28.361 1.00 89.88 117 SER A C 1
ATOM 889 O O . SER A 1 117 ? 29.261 -9.111 -28.432 1.00 89.88 117 SER A O 1
ATOM 891 N N . LEU A 1 118 ? 27.250 -8.398 -29.142 1.00 85.06 118 LEU A N 1
ATOM 892 C CA . LEU A 1 118 ? 27.047 -9.430 -30.172 1.00 85.06 118 LEU A CA 1
ATOM 893 C C . LEU A 1 118 ? 27.504 -8.986 -31.569 1.00 85.06 118 LEU A C 1
ATOM 895 O O . LEU A 1 118 ? 27.665 -9.822 -32.450 1.00 85.06 118 LEU A O 1
ATOM 899 N N . GLY A 1 119 ? 27.665 -7.678 -31.783 1.00 77.25 119 GLY A N 1
ATOM 900 C CA . GLY A 1 119 ? 28.187 -7.109 -33.028 1.00 77.25 119 GLY A CA 1
ATOM 901 C C . GLY A 1 119 ? 29.716 -7.003 -33.089 1.00 77.25 119 GLY A C 1
ATOM 902 O O . GLY A 1 119 ? 30.226 -6.406 -34.035 1.00 77.25 119 GLY A O 1
ATOM 903 N N . ARG A 1 120 ? 30.433 -7.524 -32.085 1.00 56.88 120 ARG A N 1
ATOM 904 C CA . ARG A 1 120 ? 31.892 -7.717 -32.085 1.00 56.88 120 ARG A CA 1
ATOM 905 C C . ARG A 1 120 ? 32.197 -9.201 -32.166 1.00 56.88 120 ARG A C 1
ATOM 907 O O . ARG A 1 120 ? 33.171 -9.535 -32.868 1.00 56.88 120 ARG A O 1
#

Sequence (120 aa):
MKSNKFVALFICLVFVAGWAGCSQQPKSANSGDAIQQAQKLKDVEAQVKYLVSEANAYISSEKFDEAIKIAKHVLSQLDSNSAEAKSIIEKAQAEIKALAEKKAEEAKAALKKKMESLGR